Protein AF-A0A1D5PVS3-F1 (afdb_monomer_lite)

InterPro domains:
  IPR029182 Mitochondrial import receptor subunit TOM6 homologue [PF15184] (20-75)
  IPR029182 Mitochondrial import receptor subunit TOM6 homologue [PTHR15527] (5-75)

Organism: Gallus gallus (NCBI:txid9031)

Radius of gyration: 31.9 Å; chains: 1; bounding box: 81×30×82 Å

Secondary structure (DSSP, 8-state):
--------------PPPPPPPPP--HHHHHHHHHHHHH---HHHHHHHHHHHHHHHHHHHHHHHHHHHT-SPP---

Foldseek 3Di:
DDDDDDDPDPPPPPDPDPPDDPPCDPVNVVVVVVCQCVVPDPVSVVVVVVVVVVVVVVVVVVVCVVVVVPPPDPDD

Sequence (76 aa):
MAAGSAQAGGSVVSSPPPPPPPPQGLGGWLRAAYRFATDRNDFRRNLLVNVGLFAAGVWVARNLADIDLMAPQPVA

pLDDT: mean 74.42, std 15.01, range [38.28, 96.31]

Structure (mmCIF, N/CA/C/O backbone):
data_AF-A0A1D5PVS3-F1
#
_entry.id   AF-A0A1D5PVS3-F1
#
loop_
_atom_site.group_PDB
_atom_site.id
_atom_site.type_symbol
_atom_site.label_atom_id
_atom_site.label_alt_id
_atom_site.label_comp_id
_atom_site.label_asym_id
_atom_site.label_entity_id
_atom_site.label_seq_id
_atom_site.pdbx_PDB_ins_code
_atom_site.Cartn_x
_atom_site.Cartn_y
_atom_site.Cartn_z
_atom_site.occupancy
_atom_site.B_iso_or_equiv
_atom_site.auth_seq_id
_atom_site.auth_comp_id
_atom_site.auth_asym_id
_atom_site.auth_atom_id
_atom_site.pdbx_PDB_model_num
ATOM 1 N N . MET A 1 1 ? 68.867 -13.636 -38.749 1.00 38.28 1 MET A N 1
ATOM 2 C CA . MET A 1 1 ? 68.060 -13.318 -39.950 1.00 38.28 1 MET A CA 1
ATOM 3 C C . MET A 1 1 ? 66.753 -14.088 -39.805 1.00 38.28 1 MET A C 1
ATOM 5 O O . MET A 1 1 ? 66.835 -15.298 -39.694 1.00 38.28 1 MET A O 1
ATOM 9 N N . ALA A 1 2 ? 65.677 -13.420 -39.365 1.00 43.56 2 ALA A N 1
ATOM 10 C CA . ALA A 1 2 ? 64.527 -12.975 -40.187 1.00 43.56 2 ALA A CA 1
ATOM 11 C C . ALA A 1 2 ? 63.572 -14.155 -40.511 1.00 43.56 2 ALA A C 1
ATOM 13 O O . ALA A 1 2 ? 64.051 -15.218 -40.862 1.00 43.56 2 ALA A O 1
ATOM 14 N N . ALA A 1 3 ? 62.244 -14.097 -40.402 1.00 44.25 3 ALA A N 1
ATOM 15 C CA . ALA A 1 3 ? 61.297 -12.992 -40.297 1.00 44.25 3 ALA A CA 1
ATOM 16 C C . ALA A 1 3 ? 59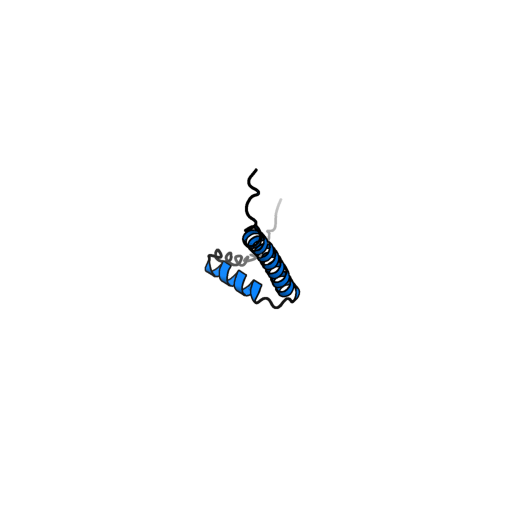.993 -13.473 -39.621 1.00 44.25 3 ALA A C 1
ATOM 18 O O . ALA A 1 3 ? 59.705 -14.669 -39.584 1.00 44.25 3 ALA A O 1
ATOM 19 N N . GLY A 1 4 ? 59.215 -12.529 -39.086 1.00 51.44 4 GLY A N 1
ATOM 20 C CA . GLY A 1 4 ? 57.894 -12.786 -38.518 1.00 51.44 4 GLY A CA 1
ATOM 21 C C . GLY A 1 4 ? 56.805 -13.052 -39.561 1.00 51.44 4 GLY A C 1
ATOM 22 O O . GLY A 1 4 ? 56.957 -12.770 -40.745 1.00 51.44 4 GLY A O 1
ATOM 23 N N . SER A 1 5 ? 55.666 -13.544 -39.085 1.00 48.91 5 SER A N 1
ATOM 24 C CA . SER A 1 5 ? 54.361 -13.425 -39.745 1.00 48.91 5 SER A CA 1
ATOM 25 C C . SER A 1 5 ? 53.313 -13.318 -38.630 1.00 48.91 5 SER A C 1
ATOM 27 O O . SER A 1 5 ? 53.127 -14.227 -37.833 1.00 48.91 5 SER A O 1
ATOM 29 N N . ALA A 1 6 ? 52.921 -12.092 -38.287 1.00 51.09 6 ALA A N 1
ATOM 30 C CA . ALA A 1 6 ? 51.809 -11.359 -38.894 1.00 51.09 6 ALA A CA 1
ATOM 31 C C . ALA A 1 6 ? 50.459 -11.972 -38.492 1.00 51.09 6 ALA A C 1
ATOM 33 O O . ALA A 1 6 ? 49.939 -12.904 -39.095 1.00 51.09 6 ALA A O 1
ATOM 34 N N . GLN A 1 7 ? 49.936 -11.396 -37.414 1.00 51.22 7 GLN A N 1
ATOM 35 C CA . GLN A 1 7 ? 48.614 -11.579 -36.843 1.00 51.22 7 GLN A CA 1
ATOM 36 C C . GLN A 1 7 ? 47.555 -11.244 -37.911 1.00 51.22 7 GLN A C 1
ATOM 38 O O . GLN A 1 7 ? 47.424 -10.091 -38.318 1.00 51.22 7 GLN A O 1
ATOM 43 N N . ALA A 1 8 ? 46.822 -12.248 -38.398 1.00 47.06 8 ALA A N 1
ATOM 44 C CA . ALA A 1 8 ? 45.684 -12.036 -39.286 1.00 47.06 8 ALA A CA 1
ATOM 45 C C . ALA A 1 8 ? 44.494 -11.550 -38.448 1.00 47.06 8 ALA A C 1
ATOM 47 O O . ALA A 1 8 ? 43.809 -12.328 -37.783 1.00 47.06 8 ALA A O 1
ATOM 48 N N . GLY A 1 9 ? 44.309 -10.231 -38.441 1.00 52.06 9 GLY A N 1
ATOM 49 C CA . GLY A 1 9 ? 43.191 -9.552 -37.806 1.00 52.06 9 GLY A CA 1
ATOM 50 C C . GLY A 1 9 ? 41.863 -9.947 -38.442 1.00 52.06 9 GLY A C 1
ATOM 51 O O . GLY A 1 9 ? 41.480 -9.425 -39.485 1.00 52.06 9 GLY A O 1
ATOM 52 N N . GLY A 1 10 ? 41.131 -10.834 -37.773 1.00 48.75 10 GLY A N 1
ATOM 53 C CA . GLY A 1 10 ? 39.681 -10.881 -37.882 1.00 48.75 10 GLY A CA 1
ATOM 54 C C . GLY A 1 10 ? 39.118 -9.730 -37.059 1.00 48.75 10 GLY A C 1
ATOM 55 O O . GLY A 1 10 ? 39.104 -9.794 -35.831 1.00 48.75 10 GLY A O 1
ATOM 56 N N . SER A 1 11 ? 38.697 -8.654 -37.720 1.00 52.41 11 SER A N 1
ATOM 57 C CA . SER A 1 11 ? 37.972 -7.558 -37.084 1.00 52.41 11 SER A CA 1
ATOM 58 C C . SER A 1 11 ? 36.634 -8.088 -36.573 1.00 52.41 11 SER A C 1
ATOM 60 O O . SER A 1 11 ? 35.657 -8.172 -37.319 1.00 52.41 11 SER A O 1
ATOM 62 N N . VAL A 1 12 ? 36.594 -8.474 -35.298 1.00 59.44 12 VAL A N 1
ATOM 63 C CA . VAL A 1 12 ? 35.344 -8.676 -34.571 1.00 59.44 12 VAL A CA 1
ATOM 64 C C . VAL A 1 12 ? 34.701 -7.296 -34.496 1.00 59.44 12 VAL A C 1
ATOM 66 O O . VAL A 1 12 ? 35.117 -6.452 -33.706 1.00 59.44 12 VAL A O 1
ATOM 69 N N . VAL A 1 13 ? 33.751 -7.013 -35.386 1.00 63.28 13 VAL A N 1
ATOM 70 C CA . VAL A 1 13 ? 32.919 -5.817 -35.254 1.00 63.28 13 VAL A CA 1
ATOM 71 C C . VAL A 1 13 ? 32.026 -6.070 -34.049 1.00 63.28 13 VAL A C 1
ATOM 73 O O . VAL A 1 13 ? 30.981 -6.714 -34.145 1.00 63.28 13 VAL A O 1
ATOM 76 N N . SER A 1 14 ? 32.489 -5.629 -32.883 1.00 66.12 14 SER A N 1
ATOM 77 C CA . SER A 1 14 ? 31.703 -5.582 -31.661 1.00 66.12 14 SER A CA 1
ATOM 78 C C . SER A 1 14 ? 30.452 -4.766 -31.966 1.00 66.12 14 SER A C 1
ATOM 80 O O . SER A 1 14 ? 30.545 -3.565 -32.222 1.00 66.12 14 SER A O 1
ATOM 82 N N . SER A 1 15 ? 29.280 -5.403 -31.983 1.00 74.94 15 SER A N 1
ATOM 83 C CA . SER A 1 15 ? 28.029 -4.645 -32.016 1.00 74.94 15 SER A CA 1
ATOM 84 C C . SER A 1 15 ? 28.018 -3.721 -30.796 1.00 74.94 15 SER A C 1
ATOM 86 O O . SER A 1 15 ? 28.343 -4.190 -29.699 1.00 74.94 15 SER A O 1
ATOM 88 N N . PRO A 1 16 ? 27.708 -2.422 -30.954 1.00 76.69 16 PRO A N 1
ATOM 89 C CA . PRO A 1 16 ? 27.645 -1.532 -29.810 1.00 76.69 16 PRO A CA 1
ATOM 90 C C . PRO A 1 16 ? 26.618 -2.084 -28.809 1.00 76.69 16 PRO A C 1
ATOM 92 O O . PRO A 1 16 ? 25.562 -2.570 -29.231 1.00 76.69 16 PRO A O 1
ATOM 95 N N . PRO A 1 17 ? 26.916 -2.059 -27.497 1.00 78.50 17 PRO A N 1
ATOM 96 C CA . PRO A 1 17 ? 25.954 -2.482 -26.491 1.00 78.50 17 PRO A CA 1
ATOM 97 C C . PRO A 1 17 ? 24.666 -1.661 -26.649 1.00 78.50 17 PRO A C 1
ATOM 99 O O . PRO A 1 17 ? 24.740 -0.477 -27.001 1.00 78.50 17 PRO A O 1
ATOM 102 N N . PRO A 1 18 ? 23.485 -2.266 -26.421 1.00 80.31 18 PRO A N 1
ATOM 103 C CA . PRO A 1 18 ? 22.231 -1.537 -26.512 1.00 80.31 18 PRO A CA 1
ATOM 104 C C . PRO A 1 18 ? 22.286 -0.313 -25.588 1.00 80.31 18 PRO A C 1
ATOM 106 O O . PRO A 1 18 ? 22.876 -0.393 -24.503 1.00 80.31 18 PRO A O 1
ATOM 109 N N . PRO A 1 19 ? 21.701 0.823 -26.006 1.00 78.25 19 PRO A N 1
ATOM 110 C CA . PRO A 1 19 ? 21.717 2.029 -25.197 1.00 78.25 19 PRO A CA 1
ATOM 111 C C . PRO A 1 19 ? 21.107 1.737 -23.819 1.00 78.25 19 PRO A C 1
ATOM 113 O O . PRO A 1 19 ? 20.155 0.951 -23.723 1.00 78.25 19 PRO A O 1
ATOM 116 N N . PRO A 1 20 ? 21.643 2.348 -22.746 1.00 73.44 20 PRO A N 1
ATOM 117 C CA . PRO A 1 20 ? 21.095 2.171 -21.413 1.00 73.44 20 PRO A CA 1
ATOM 118 C C . PRO A 1 20 ? 19.611 2.559 -21.421 1.00 73.44 20 PRO A C 1
ATOM 120 O O . PRO A 1 20 ? 19.232 3.516 -22.107 1.00 73.44 20 PRO A O 1
ATOM 123 N N . PRO A 1 21 ? 18.754 1.818 -20.695 1.00 73.19 21 PRO A N 1
ATOM 124 C CA . PRO A 1 21 ? 17.338 2.131 -20.653 1.00 73.19 21 PRO A CA 1
ATOM 125 C C . PRO A 1 21 ? 17.157 3.581 -20.186 1.00 73.19 21 PRO A C 1
ATOM 127 O O . PRO A 1 21 ? 17.877 4.022 -19.283 1.00 73.19 21 PRO A O 1
ATOM 130 N N . PRO A 1 22 ? 16.216 4.334 -20.786 1.00 74.31 22 PRO A N 1
ATOM 131 C CA . PRO A 1 22 ? 16.001 5.724 -20.420 1.00 74.31 22 PRO A CA 1
ATOM 132 C C . PRO A 1 22 ? 15.707 5.822 -18.917 1.00 74.31 22 PRO A C 1
ATOM 134 O O . PRO A 1 22 ? 15.039 4.926 -18.377 1.00 74.31 22 PRO A O 1
ATOM 137 N N . PRO A 1 23 ? 16.190 6.881 -18.237 1.00 71.12 23 PRO A N 1
ATOM 138 C CA . PRO A 1 23 ? 15.960 7.065 -16.811 1.00 71.12 23 PRO A CA 1
ATOM 139 C C . PRO A 1 23 ? 14.459 6.985 -16.546 1.00 71.12 23 PRO A C 1
ATOM 141 O O . PRO A 1 23 ? 13.663 7.700 -17.162 1.00 71.12 23 PRO A O 1
ATOM 144 N N . GLN A 1 24 ? 14.055 6.056 -15.678 1.00 75.06 24 GLN A N 1
ATOM 145 C CA . GLN A 1 24 ? 12.646 5.869 -15.367 1.00 75.06 24 GLN A CA 1
ATOM 146 C C . GLN A 1 24 ? 12.173 7.068 -14.541 1.00 75.06 24 GLN A C 1
ATOM 148 O O . GLN A 1 24 ? 12.309 7.094 -13.323 1.00 75.06 24 GLN A O 1
ATOM 153 N N . GLY A 1 25 ? 11.632 8.082 -15.217 1.00 84.56 25 GLY A N 1
ATOM 154 C CA . GLY A 1 25 ? 10.939 9.188 -14.561 1.00 84.56 25 GLY A CA 1
ATOM 155 C C . GLY A 1 25 ? 9.667 8.717 -13.844 1.00 84.56 25 GLY A C 1
ATOM 156 O O . GLY A 1 25 ? 9.336 7.529 -13.840 1.00 84.56 25 GLY A O 1
ATOM 157 N N . LEU A 1 26 ? 8.896 9.659 -13.293 1.00 86.62 26 LEU A N 1
ATOM 158 C CA . LEU A 1 26 ? 7.639 9.385 -12.573 1.00 86.62 26 LEU A CA 1
ATOM 159 C C . LEU A 1 26 ? 6.700 8.424 -13.324 1.00 86.62 26 LEU A C 1
ATOM 161 O O . LEU A 1 26 ? 6.116 7.535 -12.715 1.00 86.62 26 LEU A O 1
ATOM 165 N N . GLY A 1 27 ? 6.604 8.538 -14.654 1.00 89.25 27 GLY A N 1
ATOM 166 C CA . GLY A 1 27 ? 5.800 7.624 -15.475 1.00 89.25 27 GLY A CA 1
ATOM 167 C C . GLY A 1 27 ? 6.323 6.180 -15.506 1.00 89.25 27 GLY A C 1
ATOM 168 O O . GLY A 1 27 ? 5.531 5.238 -15.529 1.00 89.25 27 GLY A O 1
ATOM 169 N N . GLY A 1 28 ? 7.643 5.985 -15.462 1.00 88.12 28 GLY A N 1
ATOM 170 C CA . GLY A 1 28 ? 8.267 4.664 -15.353 1.00 88.12 28 GLY A CA 1
ATOM 171 C C . GLY A 1 28 ? 8.067 4.051 -13.968 1.00 88.12 28 GLY A C 1
ATOM 172 O O . GLY A 1 28 ? 7.734 2.871 -13.867 1.00 88.12 28 GLY A O 1
ATOM 173 N N . TRP A 1 29 ? 8.170 4.868 -12.918 1.00 88.06 29 TRP A N 1
ATOM 174 C CA . TRP A 1 29 ? 7.856 4.460 -11.548 1.00 88.06 29 TRP A CA 1
ATOM 175 C C . TRP A 1 29 ? 6.383 4.059 -11.393 1.00 88.06 29 TRP A C 1
ATOM 177 O O . TRP A 1 29 ? 6.091 2.977 -10.889 1.00 88.06 29 TRP A O 1
ATOM 187 N N . LEU A 1 30 ? 5.453 4.866 -11.914 1.00 87.12 30 LEU A N 1
ATOM 188 C CA . LEU A 1 30 ? 4.018 4.581 -11.845 1.00 87.12 30 LEU A CA 1
ATOM 189 C C . LEU A 1 30 ? 3.663 3.312 -12.628 1.00 87.12 30 LEU A C 1
ATOM 191 O O . LEU A 1 30 ? 2.889 2.479 -12.161 1.00 87.12 30 LEU A O 1
ATOM 195 N N . ARG A 1 31 ? 4.282 3.120 -13.798 1.00 85.75 31 ARG A N 1
ATOM 196 C CA . ARG A 1 31 ? 4.140 1.893 -14.589 1.00 85.75 31 ARG A CA 1
ATOM 197 C C . ARG A 1 31 ? 4.711 0.677 -13.859 1.00 85.75 31 ARG A C 1
ATOM 199 O O . ARG A 1 31 ? 4.111 -0.390 -13.940 1.00 85.75 31 ARG A O 1
ATOM 206 N N . ALA A 1 32 ? 5.827 0.817 -13.147 1.00 82.81 32 ALA A N 1
ATOM 207 C CA . ALA A 1 32 ? 6.400 -0.255 -12.338 1.00 82.81 32 ALA A CA 1
ATOM 208 C C . ALA A 1 32 ? 5.512 -0.594 -11.133 1.00 82.81 32 ALA A C 1
ATOM 210 O O . ALA A 1 32 ? 5.268 -1.771 -10.891 1.00 82.81 32 ALA A O 1
ATOM 211 N N . ALA A 1 33 ? 4.961 0.406 -10.440 1.00 81.75 33 ALA A N 1
ATOM 212 C CA . ALA A 1 33 ? 4.016 0.215 -9.34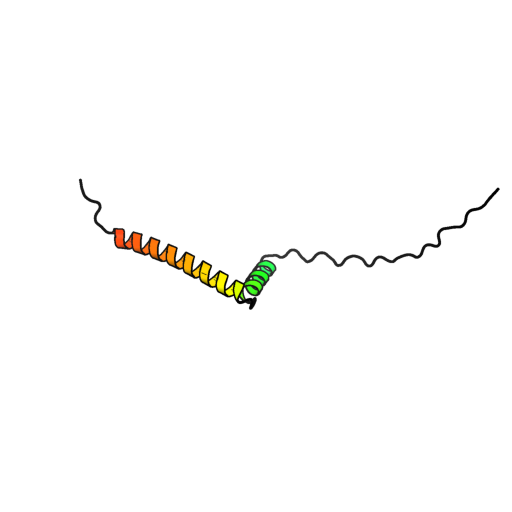1 1.00 81.75 33 ALA A CA 1
ATOM 213 C C . ALA A 1 33 ? 2.714 -0.446 -9.821 1.00 81.75 33 ALA A C 1
ATOM 215 O O . ALA A 1 33 ? 2.248 -1.412 -9.220 1.00 81.75 33 ALA A O 1
ATOM 216 N N . TYR A 1 34 ? 2.170 0.006 -10.954 1.00 82.31 34 TYR A N 1
ATOM 217 C CA . TYR A 1 34 ? 1.002 -0.610 -11.578 1.00 82.31 34 TYR A CA 1
ATOM 218 C C . TYR A 1 34 ? 1.295 -2.048 -12.007 1.00 82.31 34 TYR A C 1
ATOM 220 O O . TYR A 1 34 ? 0.521 -2.951 -11.706 1.00 82.31 34 TYR A O 1
ATOM 228 N N . ARG A 1 35 ? 2.440 -2.295 -12.653 1.00 81.38 35 ARG A N 1
ATOM 229 C CA . ARG A 1 35 ? 2.871 -3.644 -13.034 1.00 81.38 35 ARG A CA 1
ATOM 230 C C . ARG A 1 35 ? 3.104 -4.531 -11.815 1.00 81.38 35 ARG A C 1
ATOM 232 O O . ARG A 1 35 ? 2.785 -5.702 -11.891 1.00 81.38 35 ARG A O 1
ATOM 239 N N . PHE A 1 36 ? 3.609 -3.992 -10.710 1.00 74.69 36 PHE A N 1
ATOM 240 C CA . PHE A 1 36 ? 3.803 -4.708 -9.449 1.00 74.69 36 PHE A CA 1
ATOM 241 C C . PHE A 1 36 ? 2.473 -5.072 -8.776 1.00 74.69 36 PHE A C 1
ATOM 243 O O . PHE A 1 36 ? 2.338 -6.187 -8.282 1.00 74.69 36 PHE A O 1
ATOM 250 N N . ALA A 1 37 ? 1.492 -4.164 -8.789 1.00 72.94 37 ALA A N 1
ATOM 251 C CA . ALA A 1 37 ? 0.156 -4.395 -8.239 1.00 72.94 37 ALA A CA 1
ATOM 252 C C . ALA A 1 37 ? -0.693 -5.340 -9.111 1.00 72.94 37 ALA A C 1
ATOM 254 O O . ALA A 1 37 ? -1.489 -6.118 -8.593 1.00 72.94 37 ALA A O 1
ATOM 255 N N . THR A 1 38 ? -0.519 -5.275 -10.434 1.00 72.44 38 THR A N 1
ATOM 256 C CA . THR A 1 38 ? -1.184 -6.158 -11.412 1.00 72.44 38 THR A CA 1
ATOM 257 C C . THR A 1 38 ? -0.439 -7.476 -11.644 1.00 72.44 38 THR A C 1
ATOM 259 O O . THR A 1 38 ? -0.978 -8.370 -12.299 1.00 72.44 38 THR A O 1
ATOM 262 N N . ASP A 1 39 ? 0.775 -7.619 -11.097 1.00 73.19 39 ASP A N 1
ATOM 263 C CA . ASP A 1 39 ? 1.563 -8.851 -11.108 1.00 73.19 39 ASP A CA 1
ATOM 264 C C . ASP A 1 39 ? 0.762 -9.941 -10.384 1.00 73.19 39 ASP A C 1
ATOM 266 O O . ASP A 1 39 ? 0.547 -9.879 -9.172 1.00 73.19 39 ASP A O 1
ATOM 270 N N . ARG A 1 40 ? 0.270 -10.930 -11.138 1.00 63.16 40 ARG A N 1
ATOM 271 C CA . ARG A 1 40 ? -0.645 -11.983 -10.663 1.00 63.16 40 ARG A CA 1
ATOM 272 C C . ARG A 1 40 ? 0.008 -13.001 -9.723 1.00 63.16 40 ARG A C 1
ATOM 274 O O . ARG A 1 40 ? -0.542 -14.079 -9.535 1.00 63.16 40 ARG A O 1
ATOM 281 N N . ASN A 1 41 ? 1.171 -12.716 -9.148 1.00 76.75 41 ASN A N 1
ATOM 282 C CA . ASN A 1 41 ? 1.753 -13.627 -8.179 1.00 76.75 41 ASN A CA 1
ATOM 283 C C . ASN A 1 41 ? 0.909 -13.599 -6.897 1.00 76.75 41 ASN A C 1
ATOM 285 O O . ASN A 1 41 ? 0.865 -12.573 -6.209 1.00 76.75 41 ASN A O 1
ATOM 289 N N . ASP A 1 42 ? 0.265 -14.718 -6.564 1.00 76.31 42 ASP A N 1
ATOM 290 C CA . ASP A 1 42 ? -0.591 -14.840 -5.379 1.00 76.31 42 ASP A CA 1
ATOM 291 C C . ASP A 1 42 ? 0.142 -14.397 -4.109 1.00 76.31 42 ASP A C 1
ATOM 293 O O . ASP A 1 42 ? -0.441 -13.731 -3.261 1.00 76.31 42 ASP A O 1
ATOM 297 N N . PHE A 1 43 ? 1.456 -14.622 -4.032 1.00 79.94 43 PHE A N 1
ATOM 298 C CA . PHE A 1 43 ? 2.296 -14.114 -2.950 1.00 79.94 43 PHE A CA 1
ATOM 299 C C . PHE A 1 43 ? 2.284 -12.582 -2.830 1.00 79.94 43 PHE A C 1
ATOM 301 O O . PHE A 1 43 ? 2.160 -12.064 -1.725 1.00 79.94 43 PHE A O 1
ATOM 308 N N . ARG A 1 44 ? 2.387 -11.833 -3.937 1.00 81.94 44 ARG A N 1
ATOM 309 C CA . ARG A 1 44 ? 2.434 -10.359 -3.899 1.00 81.94 44 ARG A CA 1
ATOM 310 C C . ARG A 1 44 ? 1.089 -9.762 -3.536 1.00 81.94 44 ARG A C 1
ATOM 312 O O . ARG A 1 44 ? 1.044 -8.828 -2.740 1.00 81.94 44 ARG A O 1
ATOM 319 N N . ARG A 1 45 ? 0.002 -10.321 -4.075 1.00 81.69 45 ARG A N 1
ATOM 320 C CA . ARG A 1 45 ? -1.352 -9.888 -3.723 1.00 81.69 45 ARG A CA 1
ATOM 321 C C . ARG A 1 45 ? -1.648 -10.202 -2.260 1.00 81.69 45 ARG A C 1
ATOM 323 O O . ARG A 1 45 ? -2.120 -9.327 -1.546 1.00 81.69 45 ARG A O 1
ATOM 330 N N . ASN A 1 46 ? -1.307 -11.408 -1.804 1.00 85.00 46 ASN A N 1
ATOM 331 C CA . ASN A 1 46 ? -1.521 -11.820 -0.419 1.00 85.00 46 ASN A CA 1
ATOM 332 C C . ASN A 1 46 ? -0.658 -10.998 0.551 1.00 85.00 46 ASN A C 1
ATOM 334 O O . ASN A 1 46 ? -1.135 -10.585 1.601 1.00 85.00 46 ASN A O 1
ATOM 338 N N . LEU A 1 47 ? 0.581 -10.672 0.170 1.00 87.50 47 LEU A N 1
ATOM 339 C CA . LEU A 1 47 ? 1.452 -9.790 0.945 1.00 87.50 47 LEU A CA 1
ATOM 340 C C . LEU A 1 47 ? 0.899 -8.361 1.022 1.00 87.50 47 LEU A C 1
ATOM 342 O O . LEU A 1 47 ? 0.808 -7.816 2.117 1.00 87.50 47 LEU A O 1
ATOM 346 N N . LEU A 1 48 ? 0.490 -7.766 -0.106 1.00 88.56 48 LEU A N 1
ATOM 347 C CA . LEU A 1 48 ? -0.133 -6.435 -0.134 1.00 88.56 48 LEU A CA 1
ATOM 348 C C . LEU A 1 48 ? -1.397 -6.384 0.728 1.00 88.56 48 LEU A C 1
ATOM 350 O O . LEU A 1 48 ? -1.586 -5.430 1.479 1.00 88.56 48 LEU A O 1
ATOM 354 N N . VAL A 1 49 ? -2.238 -7.417 0.645 1.00 88.62 49 VAL A N 1
ATOM 355 C CA . VAL A 1 49 ? -3.467 -7.523 1.439 1.00 88.62 49 VAL A CA 1
ATOM 356 C C . VAL A 1 49 ? -3.148 -7.656 2.923 1.00 88.62 49 VAL A C 1
ATOM 358 O O . VAL A 1 49 ? -3.701 -6.900 3.712 1.00 88.62 49 VAL A O 1
ATOM 361 N N . ASN A 1 50 ? -2.236 -8.546 3.316 1.00 92.25 50 ASN A N 1
ATOM 362 C CA . ASN A 1 50 ? -1.881 -8.737 4.724 1.00 92.25 50 ASN A CA 1
ATOM 363 C C . ASN A 1 50 ? -1.247 -7.480 5.330 1.00 92.25 50 ASN A C 1
ATOM 365 O O . ASN A 1 50 ? -1.599 -7.093 6.441 1.00 92.25 50 ASN A O 1
ATOM 369 N N . VAL A 1 51 ? -0.361 -6.805 4.591 1.00 95.00 51 VAL A N 1
ATOM 370 C CA . VAL A 1 51 ? 0.255 -5.546 5.036 1.00 95.00 51 VAL A CA 1
ATOM 371 C C . VAL A 1 51 ? -0.788 -4.431 5.132 1.00 95.00 51 VAL A C 1
ATOM 373 O O . VAL A 1 51 ? -0.817 -3.707 6.127 1.00 95.00 51 VAL A O 1
ATOM 376 N N . GLY A 1 52 ? -1.672 -4.308 4.137 1.00 95.06 52 GLY A N 1
ATOM 377 C CA . GLY A 1 52 ? -2.753 -3.324 4.148 1.00 95.06 52 GLY A CA 1
ATOM 378 C C . GLY A 1 52 ? -3.745 -3.557 5.288 1.00 95.06 52 GLY A C 1
ATOM 379 O O . GLY A 1 52 ? -4.091 -2.618 6.001 1.00 95.06 52 GLY A O 1
ATOM 380 N N . LEU A 1 53 ? -4.147 -4.810 5.507 1.00 96.12 53 LEU A N 1
ATOM 381 C CA . LEU A 1 53 ? -5.051 -5.201 6.587 1.00 96.12 53 LEU A CA 1
ATOM 382 C C . LEU A 1 53 ? -4.419 -4.955 7.959 1.00 96.12 53 LEU A C 1
ATOM 384 O O . LEU A 1 53 ? -5.084 -4.440 8.854 1.00 96.12 53 LEU A O 1
ATOM 388 N N . PHE A 1 54 ? -3.131 -5.262 8.110 1.00 95.38 54 PHE A N 1
ATOM 389 C CA . PHE A 1 54 ? -2.388 -4.975 9.331 1.00 95.38 54 PHE A CA 1
ATOM 390 C C . PHE A 1 54 ? -2.339 -3.469 9.621 1.00 95.38 54 PHE A C 1
ATOM 392 O O . PHE A 1 54 ? -2.703 -3.043 10.715 1.00 95.38 54 PHE A O 1
ATOM 399 N N . ALA A 1 55 ? -1.955 -2.650 8.638 1.00 96.31 55 ALA A N 1
ATOM 400 C CA . ALA A 1 55 ? -1.876 -1.199 8.801 1.00 96.31 55 ALA A CA 1
ATOM 401 C C . ALA A 1 55 ? -3.248 -0.571 9.103 1.00 96.31 55 ALA A C 1
ATOM 403 O O . ALA A 1 55 ? -3.355 0.267 10.000 1.00 96.31 55 ALA A O 1
ATOM 404 N N . ALA A 1 56 ? -4.300 -1.010 8.405 1.00 96.00 56 ALA A N 1
ATOM 405 C CA . ALA A 1 56 ? -5.668 -0.582 8.674 1.00 96.00 56 ALA A CA 1
ATOM 406 C C . ALA A 1 56 ? -6.113 -0.981 10.087 1.00 96.00 56 ALA A C 1
ATOM 408 O O . ALA A 1 56 ? -6.663 -0.150 10.800 1.00 96.00 56 ALA A O 1
ATOM 409 N N . GLY A 1 57 ? -5.819 -2.207 10.528 1.00 95.12 57 GLY A N 1
ATOM 410 C CA . GLY A 1 57 ? -6.122 -2.668 11.884 1.00 95.12 57 GLY A CA 1
ATOM 411 C C . GLY A 1 57 ? -5.425 -1.839 12.965 1.00 95.12 57 GLY A C 1
ATOM 412 O O . GLY A 1 57 ? -6.073 -1.418 13.919 1.00 95.12 57 GLY A O 1
ATOM 413 N N . VAL A 1 58 ? -4.134 -1.532 12.792 1.00 93.62 58 VAL A N 1
ATOM 414 C CA . VAL A 1 58 ? -3.378 -0.664 13.715 1.00 93.62 58 VAL A CA 1
ATOM 415 C C . VAL A 1 58 ? -3.957 0.751 13.742 1.00 93.62 58 VAL A C 1
ATOM 417 O O . VAL A 1 58 ? -4.117 1.331 14.816 1.00 93.62 58 VAL A O 1
ATOM 420 N N . TRP A 1 59 ? -4.297 1.309 12.578 1.00 93.50 59 TRP A N 1
ATOM 421 C CA . TRP A 1 59 ? -4.924 2.626 12.493 1.00 93.50 59 TRP A CA 1
ATOM 422 C C . TRP A 1 59 ? -6.289 2.638 13.187 1.00 93.50 59 TRP A C 1
ATOM 424 O O . TRP A 1 59 ? -6.536 3.509 14.017 1.00 93.50 59 TRP A O 1
ATOM 434 N N . VAL A 1 60 ? -7.145 1.652 12.913 1.00 91.44 60 VAL A N 1
ATOM 435 C CA . VAL A 1 60 ? -8.463 1.509 13.545 1.00 91.44 60 VAL A CA 1
ATOM 436 C C . VAL A 1 60 ? -8.321 1.376 15.060 1.00 91.44 60 VAL A C 1
ATOM 438 O O . VAL A 1 60 ? -8.990 2.103 15.782 1.00 91.44 60 VAL A O 1
ATOM 441 N N . ALA A 1 61 ? -7.409 0.532 15.550 1.00 89.75 61 ALA A N 1
ATOM 442 C CA . ALA A 1 61 ? -7.157 0.372 16.981 1.00 89.75 61 ALA A CA 1
ATOM 443 C C . ALA A 1 61 ? -6.697 1.680 17.641 1.00 89.75 61 ALA A C 1
ATOM 445 O O . ALA A 1 61 ? -7.138 1.998 18.741 1.00 89.75 61 ALA A O 1
ATOM 446 N N . ARG A 1 62 ? -5.856 2.464 16.957 1.00 85.69 62 ARG A N 1
ATOM 447 C CA . ARG A 1 62 ? -5.400 3.766 17.455 1.00 85.69 62 ARG A CA 1
ATOM 448 C C . ARG A 1 62 ? -6.529 4.795 17.506 1.00 85.69 62 ARG A C 1
ATOM 450 O O . ARG A 1 62 ? -6.675 5.473 18.510 1.00 85.69 62 ARG A O 1
ATOM 457 N N . ASN A 1 63 ? -7.345 4.879 16.458 1.00 82.00 63 ASN A N 1
ATOM 458 C CA . ASN A 1 63 ? -8.448 5.841 16.400 1.00 82.00 63 ASN A CA 1
ATOM 459 C C . ASN A 1 63 ? -9.608 5.444 17.326 1.00 82.00 63 ASN A C 1
ATOM 461 O O . ASN A 1 63 ? -10.234 6.317 17.912 1.00 82.00 63 ASN A O 1
ATOM 465 N N . LEU A 1 64 ? -9.881 4.147 17.497 1.00 77.81 64 LEU A N 1
ATOM 466 C CA . LEU A 1 64 ? -10.839 3.659 18.492 1.00 77.81 64 LEU A CA 1
ATOM 467 C C . LEU A 1 64 ? -10.343 3.922 19.909 1.00 77.81 64 LEU A C 1
ATOM 469 O O . LEU A 1 64 ? -11.125 4.397 20.715 1.00 77.81 64 LEU A O 1
ATOM 473 N N . ALA A 1 65 ? -9.065 3.673 20.209 1.00 68.44 65 ALA A N 1
ATOM 474 C CA . ALA A 1 65 ? -8.502 4.008 21.513 1.00 68.44 65 ALA A CA 1
ATOM 475 C C . ALA A 1 65 ? -8.581 5.515 21.794 1.00 68.44 65 ALA A C 1
ATOM 477 O O . ALA A 1 65 ? -8.933 5.896 22.901 1.00 68.44 65 ALA A O 1
ATOM 478 N N . ASP A 1 66 ? -8.325 6.368 20.800 1.00 65.06 66 ASP A N 1
ATOM 479 C CA . ASP A 1 66 ? -8.431 7.822 20.960 1.00 65.06 66 ASP A CA 1
ATOM 480 C C . ASP A 1 66 ? -9.895 8.300 21.128 1.00 65.06 66 ASP A C 1
ATOM 482 O O . ASP A 1 66 ? -10.146 9.217 21.908 1.00 65.06 66 ASP A O 1
ATOM 486 N N . ILE A 1 67 ? -10.874 7.688 20.440 1.00 60.84 67 ILE A N 1
ATOM 487 C CA . ILE A 1 67 ? -12.313 8.007 20.587 1.00 60.84 67 ILE A CA 1
ATOM 488 C C . ILE A 1 67 ? -12.882 7.463 21.910 1.00 60.84 67 ILE A C 1
ATOM 490 O O . ILE A 1 67 ? -13.707 8.123 22.540 1.00 60.84 67 ILE A O 1
ATOM 494 N N . ASP A 1 68 ? -12.440 6.281 22.342 1.00 58.78 68 ASP A N 1
ATOM 495 C CA . ASP A 1 68 ? -12.891 5.621 23.576 1.00 58.78 68 ASP A CA 1
ATOM 496 C C . ASP A 1 68 ? -12.184 6.192 24.827 1.00 58.78 68 ASP A C 1
ATOM 498 O O . ASP A 1 68 ? -12.696 6.113 25.943 1.00 58.78 68 ASP A O 1
ATOM 502 N N . LEU A 1 69 ? -11.057 6.897 24.651 1.00 57.12 69 LEU A N 1
ATOM 503 C CA . LEU A 1 69 ? -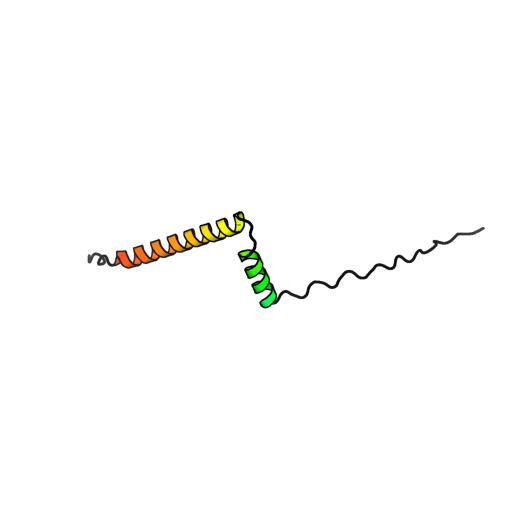10.403 7.721 25.676 1.00 57.12 69 LEU A CA 1
ATOM 504 C C . LEU A 1 69 ? -11.017 9.138 25.772 1.00 57.12 69 LEU A C 1
ATOM 506 O O . LEU A 1 69 ? -10.336 10.108 26.091 1.00 57.1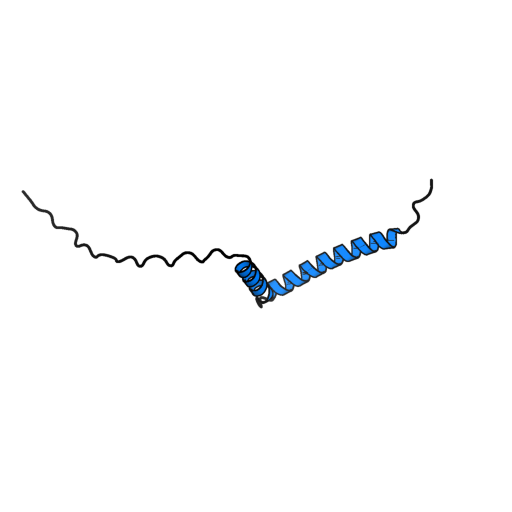2 69 LEU A O 1
ATOM 510 N N . MET A 1 70 ? -12.332 9.259 25.551 1.00 58.41 70 MET A N 1
ATOM 511 C CA . MET A 1 70 ? -13.156 10.350 26.101 1.00 58.41 70 MET A CA 1
ATOM 512 C C . MET A 1 70 ? -13.567 10.086 27.564 1.00 58.41 70 MET A C 1
ATOM 514 O O . MET A 1 70 ? -14.454 10.757 28.095 1.00 58.41 70 MET A O 1
ATOM 518 N N . ALA A 1 71 ? -12.921 9.132 28.244 1.00 61.12 71 ALA A N 1
ATOM 519 C CA . ALA A 1 71 ? -12.982 9.030 29.695 1.00 61.12 71 ALA A CA 1
ATOM 520 C C . ALA A 1 71 ? -12.520 10.374 30.297 1.00 61.12 71 ALA A C 1
ATOM 522 O O . ALA A 1 71 ? -11.400 10.806 30.005 1.00 61.12 71 ALA A O 1
ATOM 523 N N . PRO A 1 72 ? -13.358 11.061 31.099 1.00 64.12 72 PRO A N 1
ATOM 524 C CA . PRO A 1 72 ? -12.961 12.299 31.751 1.00 64.12 72 PRO A CA 1
ATOM 525 C C . PRO A 1 72 ? -11.636 12.066 32.476 1.00 64.12 72 PRO A C 1
ATOM 527 O O . PRO A 1 72 ? -11.524 11.117 33.253 1.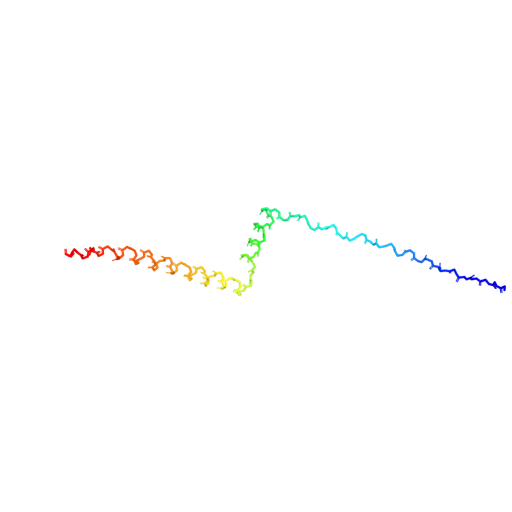00 64.12 72 PRO A O 1
ATOM 530 N N . GLN A 1 73 ? -10.633 12.904 32.201 1.00 68.62 73 GLN A N 1
ATOM 531 C CA . GLN A 1 73 ? -9.390 12.915 32.972 1.00 68.62 73 GLN A CA 1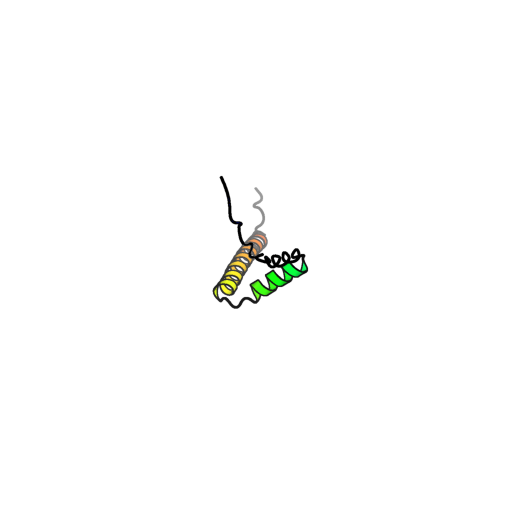
ATOM 532 C C . GLN A 1 73 ? -9.785 12.960 34.457 1.00 68.62 73 GLN A C 1
ATOM 534 O O . GLN A 1 73 ? -10.564 13.849 34.822 1.00 68.62 73 GLN A O 1
ATOM 539 N N . PRO A 1 74 ? -9.344 12.010 35.302 1.00 68.00 74 PRO A N 1
ATOM 540 C CA . PRO A 1 74 ? -9.699 12.032 36.710 1.00 68.00 74 PRO A CA 1
ATOM 541 C C . PRO A 1 74 ? -9.196 13.347 37.304 1.00 68.00 74 PRO A C 1
ATOM 543 O O . PRO A 1 74 ? -7.994 13.606 37.345 1.00 68.00 74 PRO A O 1
ATOM 546 N N . VAL A 1 75 ? -10.137 14.203 37.701 1.00 69.75 75 VAL A N 1
ATOM 547 C CA . VAL A 1 75 ? -9.836 15.407 38.469 1.00 69.75 75 VAL A CA 1
ATOM 548 C C . VAL A 1 75 ? -9.326 14.947 39.834 1.00 69.75 75 VAL A C 1
ATOM 550 O O . VAL A 1 75 ? -10.038 14.252 40.559 1.00 69.75 75 VAL A O 1
ATOM 553 N N . ALA A 1 76 ? -8.056 15.241 40.111 1.00 66.69 76 ALA A N 1
ATOM 554 C CA . ALA A 1 76 ? -7.444 15.061 41.424 1.00 66.69 76 ALA A CA 1
ATOM 555 C C . ALA A 1 76 ? -7.967 16.106 42.417 1.00 66.69 76 ALA A C 1
ATOM 557 O O . ALA A 1 76 ? -8.257 17.242 41.971 1.00 66.69 76 ALA A O 1
#